Protein AF-A0A2J8MM45-F1 (afdb_monomer_lite)

Foldseek 3Di:
DDDDPPPVPQVVLVVVLVVCLPPPVLVVLVPDPDPVVSVVVSVVVSCVSLVVVQFDPVQLVVLCVVLVVVVDDPPDDDDPVSVSSSSCSRVVVVVVPDDDD

Sequence (101 aa):
MCGTVSSPGIVTFVQLQIQQSKEPRAQDLDRIRLSTYRTACKLRFVQKKCNLHLVDIWNVIEALRENALNNLDPNTELNVSRLEAVLSTIFYQLNKRMPTT

InterPro domains:
  IPR011992 EF-hand domain pair [SSF47473] (26-99)
  IPR015153 EF-hand domain, type 1 [PF09068] (27-100)
  IPR050774 KCMF1 and Dystrophin [PTHR12268] (27-101)

Organism: Pan troglodytes (NCBI:txid9598)

Radius of gyration: 16.4 Å; chains: 1; bounding box: 40×27×52 Å

pLDDT: mean 77.57, std 18.64, range [30.92, 96.56]

Structure (mmCIF, N/CA/C/O backbone):
data_AF-A0A2J8MM45-F1
#
_entry.id   AF-A0A2J8MM45-F1
#
loop_
_atom_site.group_PDB
_atom_site.id
_atom_site.type_symbol
_atom_site.label_atom_id
_atom_site.label_alt_id
_atom_site.label_comp_id
_atom_site.label_asym_id
_atom_site.label_entity_id
_atom_site.label_seq_id
_atom_site.pdbx_PDB_ins_code
_atom_site.Cartn_x
_atom_site.Cartn_y
_atom_site.Cartn_z
_atom_site.occupancy
_atom_site.B_iso_or_equiv
_atom_site.auth_seq_id
_atom_site.auth_comp_id
_atom_site.auth_asym_id
_atom_site.auth_atom_id
_atom_site.pdbx_PDB_model_num
ATOM 1 N N . MET A 1 1 ? -7.049 18.929 24.795 1.00 32.22 1 MET A N 1
ATOM 2 C CA . MET A 1 1 ? -7.097 17.470 24.561 1.00 32.22 1 MET A CA 1
ATOM 3 C C . MET A 1 1 ? -7.420 17.234 23.094 1.00 32.22 1 MET A C 1
ATOM 5 O O . MET A 1 1 ? -8.218 17.983 22.556 1.00 32.22 1 MET A O 1
ATOM 9 N N . CYS A 1 2 ? -6.782 16.226 22.493 1.00 30.92 2 CYS A N 1
ATOM 10 C CA . CYS A 1 2 ? -6.832 15.839 21.075 1.00 30.92 2 CYS A CA 1
ATOM 11 C C . CYS A 1 2 ? -6.092 16.783 20.107 1.00 30.92 2 CYS A C 1
ATOM 13 O O . CYS A 1 2 ? -6.678 17.625 19.435 1.00 30.92 2 CYS A O 1
ATOM 15 N N . GLY A 1 3 ? -4.763 16.639 20.063 1.00 31.83 3 GLY A N 1
ATOM 16 C CA . GLY A 1 3 ? -3.940 17.208 19.003 1.00 31.83 3 GLY A CA 1
ATOM 17 C C . GLY A 1 3 ? -4.153 16.422 17.715 1.00 31.83 3 GLY A C 1
ATOM 18 O O . GLY A 1 3 ? -3.826 15.239 17.643 1.00 31.83 3 GLY A O 1
ATOM 19 N N . THR A 1 4 ? -4.696 17.080 16.698 1.00 35.88 4 THR A N 1
ATOM 20 C CA . THR A 1 4 ? -4.672 16.585 15.327 1.00 35.88 4 THR A CA 1
ATOM 21 C C . THR A 1 4 ? -3.229 16.635 14.849 1.00 35.88 4 THR A C 1
ATOM 23 O O . THR A 1 4 ? -2.720 17.689 14.470 1.00 35.88 4 THR A O 1
ATOM 26 N N . VAL A 1 5 ? -2.550 15.492 14.887 1.00 41.06 5 VAL A N 1
ATOM 27 C CA . VAL A 1 5 ? -1.274 15.298 14.197 1.00 41.06 5 VAL A CA 1
ATOM 28 C C . VAL A 1 5 ?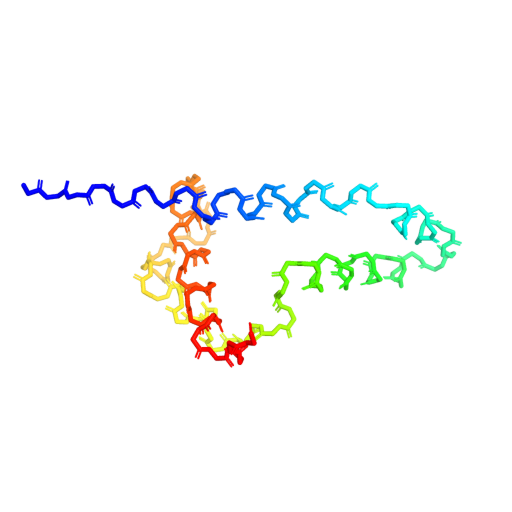 -1.580 15.211 12.700 1.00 41.06 5 VAL A C 1
ATOM 30 O O . VAL A 1 5 ? -1.485 14.162 12.076 1.00 41.06 5 VAL A O 1
ATOM 33 N N . SER A 1 6 ? -2.008 16.323 12.1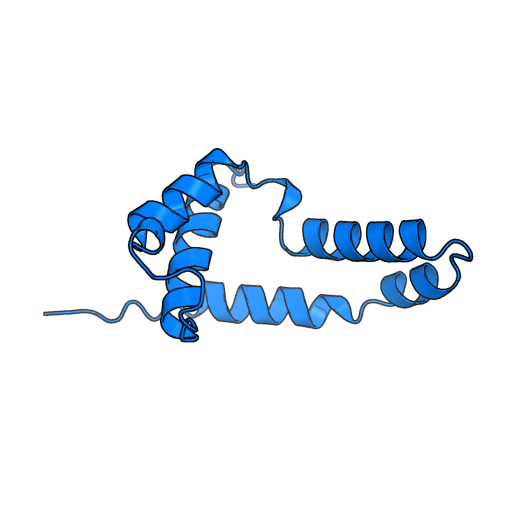06 1.00 41.47 6 SER A N 1
ATOM 34 C CA . SER A 1 6 ? -1.914 16.523 10.668 1.00 41.47 6 SER A CA 1
ATOM 35 C C . SER A 1 6 ? -0.423 16.582 10.373 1.00 41.47 6 SER A C 1
ATOM 37 O O . SER A 1 6 ? 0.180 17.645 10.467 1.00 41.47 6 SER A O 1
ATOM 39 N N . SER A 1 7 ? 0.199 15.424 10.148 1.00 40.84 7 SER A N 1
ATOM 40 C CA . SER A 1 7 ? 1.567 15.346 9.651 1.00 40.84 7 SER A CA 1
ATOM 41 C C . SER A 1 7 ? 1.531 15.701 8.165 1.00 40.84 7 SER A C 1
ATOM 43 O O . SER A 1 7 ? 1.151 14.849 7.361 1.00 40.84 7 SER A O 1
ATOM 45 N N . PRO A 1 8 ? 1.965 16.910 7.756 1.00 45.62 8 PRO A N 1
ATOM 46 C CA . PRO A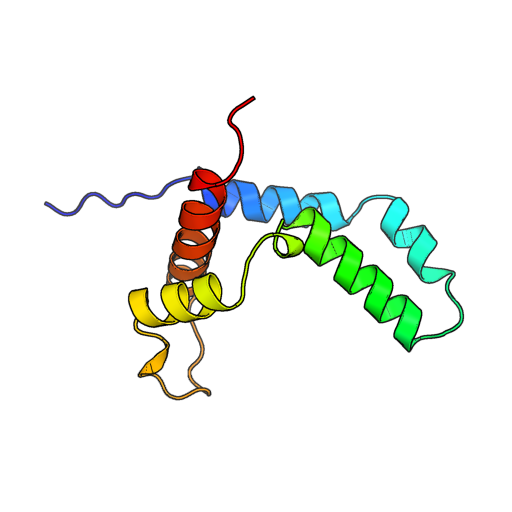 1 8 ? 2.108 17.256 6.344 1.00 45.62 8 PRO A CA 1
ATOM 47 C C . PRO A 1 8 ? 3.121 16.359 5.607 1.00 45.62 8 PRO A C 1
ATOM 49 O O . PRO A 1 8 ? 3.224 16.445 4.391 1.00 45.62 8 PRO A O 1
ATOM 52 N N . GLY A 1 9 ? 3.859 15.481 6.298 1.00 54.16 9 GLY A N 1
ATOM 53 C CA . GLY A 1 9 ? 4.889 14.623 5.709 1.00 54.16 9 GLY A CA 1
ATOM 54 C C . GLY A 1 9 ? 4.370 13.504 4.800 1.00 54.16 9 GLY A C 1
ATOM 55 O O . GLY A 1 9 ? 4.905 13.335 3.712 1.00 54.16 9 GLY A O 1
ATOM 56 N N . ILE A 1 10 ? 3.336 12.748 5.191 1.00 54.12 10 ILE A N 1
ATOM 57 C CA . ILE A 1 10 ? 2.920 11.539 4.445 1.00 54.12 10 ILE A CA 1
ATOM 58 C C . ILE A 1 10 ? 2.057 11.871 3.231 1.00 54.12 10 ILE A C 1
ATOM 60 O O . ILE A 1 10 ? 2.312 11.331 2.158 1.00 54.12 10 ILE A O 1
ATOM 64 N N . VAL A 1 11 ? 1.103 12.797 3.357 1.00 54.38 11 VAL A N 1
ATOM 65 C CA . VAL A 1 11 ? 0.292 13.253 2.215 1.00 54.38 11 VAL A CA 1
ATOM 66 C C . VAL A 1 11 ? 1.192 13.901 1.167 1.00 54.38 11 VAL A C 1
ATOM 68 O O . VAL A 1 11 ? 1.142 13.522 0.004 1.00 54.38 11 VAL A O 1
ATOM 71 N N . THR A 1 12 ? 2.109 14.783 1.580 1.00 55.75 12 THR A N 1
ATOM 72 C CA . THR A 1 12 ? 3.085 15.403 0.668 1.00 55.75 12 THR A CA 1
ATOM 73 C C . THR A 1 12 ? 4.056 14.377 0.081 1.00 55.75 12 THR A C 1
ATOM 75 O O . THR A 1 12 ? 4.388 14.477 -1.096 1.00 55.75 12 THR A O 1
ATOM 78 N N . PHE A 1 13 ? 4.477 13.360 0.843 1.00 57.72 13 PHE A N 1
ATOM 79 C CA . PHE A 1 13 ? 5.314 12.266 0.338 1.00 57.72 13 PHE A CA 1
ATOM 80 C C . PHE A 1 13 ? 4.580 11.430 -0.714 1.00 57.72 13 PHE A C 1
ATOM 82 O O . PHE A 1 13 ? 5.130 11.195 -1.786 1.00 57.72 13 PHE A O 1
ATOM 89 N N . VAL A 1 14 ? 3.330 11.036 -0.463 1.00 58.00 14 VAL A N 1
ATOM 90 C CA . VAL A 1 14 ? 2.505 10.303 -1.434 1.00 58.00 14 VAL A CA 1
ATOM 91 C C . VAL A 1 14 ? 2.249 11.166 -2.674 1.00 58.00 14 VAL A C 1
ATOM 93 O O . VAL A 1 14 ? 2.455 10.685 -3.788 1.00 58.00 14 VAL A O 1
ATOM 96 N N . GLN A 1 15 ? 1.924 12.454 -2.514 1.00 56.44 15 GLN A N 1
ATOM 97 C CA . GLN A 1 15 ? 1.782 13.401 -3.627 1.00 56.44 15 GLN A CA 1
ATOM 98 C C . GLN A 1 15 ? 3.077 13.521 -4.453 1.00 56.44 15 GLN A C 1
ATOM 100 O O . GLN A 1 15 ? 3.022 13.472 -5.681 1.00 56.44 15 GLN A O 1
ATOM 105 N N . LEU A 1 16 ? 4.242 13.636 -3.802 1.00 56.94 16 LEU A N 1
ATOM 106 C CA . LEU A 1 16 ? 5.559 13.691 -4.451 1.00 56.94 16 LEU A CA 1
ATOM 107 C C . LEU A 1 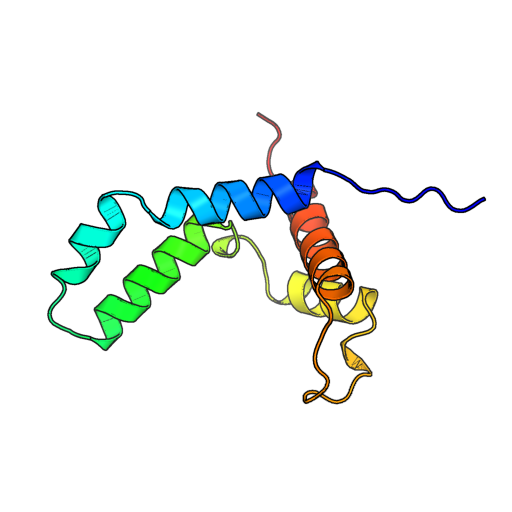16 ? 5.884 12.392 -5.198 1.00 56.94 16 LEU A C 1
ATOM 109 O O . LEU A 1 16 ? 6.367 12.442 -6.330 1.00 56.94 16 LEU A O 1
ATOM 113 N N . GLN A 1 17 ? 5.589 11.229 -4.608 1.00 56.62 17 GLN A N 1
ATOM 114 C CA . GLN A 1 17 ? 5.795 9.932 -5.259 1.00 56.62 17 GLN A CA 1
ATOM 115 C C . GLN A 1 17 ? 4.873 9.748 -6.473 1.00 56.62 17 GLN A C 1
ATOM 117 O O . GLN A 1 17 ? 5.310 9.234 -7.504 1.00 56.62 17 GLN A O 1
ATOM 122 N N . ILE A 1 18 ? 3.625 10.225 -6.397 1.00 55.97 18 ILE A N 1
ATOM 123 C CA . ILE A 1 18 ? 2.683 10.228 -7.525 1.00 55.97 18 ILE A CA 1
ATOM 124 C C . ILE A 1 18 ? 3.144 11.204 -8.617 1.00 55.97 18 ILE A C 1
ATOM 126 O O . ILE A 1 18 ? 3.112 10.858 -9.793 1.00 55.97 18 ILE A O 1
ATOM 130 N N . GLN A 1 19 ? 3.636 12.402 -8.283 1.00 52.06 19 GLN A N 1
ATOM 131 C CA . GLN A 1 19 ? 4.142 13.344 -9.292 1.00 52.06 19 GLN A CA 1
ATOM 132 C C . GLN A 1 19 ? 5.347 12.792 -10.072 1.00 52.06 19 GLN A C 1
ATOM 134 O O . GLN A 1 19 ? 5.456 13.022 -11.278 1.00 52.06 19 GLN A O 1
ATOM 139 N N . GLN A 1 20 ? 6.201 11.990 -9.431 1.00 51.44 20 GLN A N 1
ATOM 140 C CA . GLN A 1 20 ? 7.313 11.297 -10.092 1.00 51.44 20 GLN A CA 1
ATOM 141 C C . GLN A 1 20 ? 6.877 10.147 -11.017 1.00 51.44 20 GLN A C 1
ATOM 143 O O . GLN A 1 20 ? 7.706 9.616 -11.756 1.00 51.44 20 GLN A O 1
ATOM 148 N N . SER A 1 21 ? 5.601 9.747 -11.033 1.00 48.50 21 SER A N 1
ATOM 149 C CA . SER A 1 21 ? 5.108 8.730 -11.972 1.00 48.50 21 SER A CA 1
ATOM 150 C C . SER A 1 21 ? 5.026 9.235 -13.419 1.00 48.50 21 SER A C 1
ATOM 152 O O . SER A 1 21 ? 4.830 8.434 -14.330 1.00 48.50 21 SER A O 1
ATOM 154 N N . LYS A 1 22 ? 5.190 10.547 -13.641 1.00 52.28 22 LYS A N 1
ATOM 155 C CA . LYS A 1 22 ? 5.252 11.188 -14.967 1.00 52.28 22 LYS A CA 1
ATOM 156 C C . LYS A 1 22 ? 6.660 11.192 -15.594 1.00 52.28 22 LYS A C 1
ATOM 158 O O . LYS A 1 22 ? 6.879 11.852 -16.602 1.00 52.28 22 LYS A O 1
ATOM 163 N N . GLU A 1 23 ? 7.614 10.477 -15.000 1.00 56.47 23 GLU A N 1
ATOM 164 C CA . GLU A 1 23 ? 9.008 10.374 -15.455 1.00 56.47 23 GLU A CA 1
ATOM 165 C C . GLU A 1 23 ? 9.123 9.811 -16.895 1.00 56.47 23 GLU A C 1
ATOM 167 O O . GLU A 1 23 ? 8.413 8.855 -17.221 1.00 56.47 23 GLU A O 1
ATOM 172 N N . PRO A 1 24 ? 10.069 10.287 -17.734 1.00 57.12 24 PRO A N 1
ATOM 173 C CA . PRO A 1 24 ? 10.284 9.798 -19.110 1.00 57.12 24 PRO A CA 1
ATOM 174 C C . PRO A 1 24 ? 10.468 8.275 -19.226 1.00 57.12 24 PRO A C 1
ATOM 176 O O . PRO A 1 24 ? 10.097 7.674 -20.229 1.00 57.12 24 PRO A O 1
ATOM 179 N N . ARG A 1 25 ? 10.950 7.617 -18.163 1.00 61.19 25 ARG A N 1
ATOM 180 C CA . ARG A 1 25 ? 11.082 6.150 -18.087 1.00 61.19 25 ARG A CA 1
ATOM 181 C C . ARG A 1 25 ? 9.751 5.402 -18.218 1.00 61.19 25 ARG A C 1
ATOM 183 O O . ARG A 1 25 ? 9.753 4.241 -18.616 1.00 61.19 25 ARG A O 1
ATOM 190 N N . ALA A 1 26 ? 8.622 6.033 -17.894 1.00 61.97 26 ALA A N 1
ATOM 191 C CA . ALA A 1 26 ? 7.305 5.433 -18.081 1.00 61.97 26 ALA A CA 1
ATOM 192 C C . ALA A 1 26 ? 6.935 5.308 -19.571 1.00 61.97 26 ALA A C 1
ATOM 194 O O . ALA A 1 26 ? 6.288 4.332 -19.946 1.00 61.97 26 ALA A O 1
ATOM 195 N N . GLN A 1 27 ? 7.396 6.241 -20.415 1.00 63.34 27 GLN A N 1
ATOM 196 C CA . GLN A 1 27 ? 7.136 6.236 -21.861 1.00 63.34 27 GLN A CA 1
ATOM 197 C C . GLN A 1 27 ? 7.881 5.098 -22.574 1.00 63.34 27 GLN A C 1
ATOM 199 O O . GLN A 1 27 ? 7.366 4.514 -23.525 1.00 63.34 27 GLN A O 1
ATOM 204 N N . ASP A 1 28 ? 9.059 4.709 -22.080 1.00 77.50 28 ASP A N 1
ATOM 205 C CA . ASP A 1 28 ? 9.797 3.564 -22.628 1.00 77.50 28 ASP A CA 1
ATOM 206 C C . ASP A 1 28 ? 9.107 2.222 -22.352 1.00 77.50 28 ASP A C 1
ATOM 208 O O . ASP A 1 28 ? 9.203 1.295 -23.159 1.00 77.50 28 ASP A O 1
ATOM 212 N N . LEU A 1 29 ? 8.344 2.115 -21.257 1.00 81.44 29 LEU A N 1
ATOM 213 C CA . LEU A 1 29 ? 7.579 0.904 -20.947 1.00 81.44 29 LEU A CA 1
ATOM 214 C C . LEU A 1 29 ? 6.430 0.675 -21.939 1.00 81.44 29 LEU A C 1
ATOM 216 O O . LEU A 1 29 ? 6.030 -0.471 -22.147 1.00 81.44 29 LEU A O 1
ATOM 220 N N . ASP A 1 30 ? 5.921 1.724 -22.590 1.00 85.44 30 ASP A N 1
ATOM 221 C CA . ASP A 1 30 ? 4.844 1.605 -23.582 1.00 85.44 30 ASP A CA 1
ATOM 222 C C . ASP A 1 30 ? 5.286 0.903 -24.871 1.00 85.44 30 ASP A C 1
ATOM 224 O O . ASP A 1 30 ? 4.455 0.338 -25.582 1.00 85.44 30 ASP A O 1
ATOM 228 N N . ARG A 1 31 ? 6.599 0.835 -25.126 1.00 88.75 31 ARG A N 1
ATOM 229 C CA . ARG A 1 31 ? 7.182 0.131 -26.280 1.00 88.75 31 ARG A CA 1
ATOM 230 C C . ARG A 1 31 ? 7.151 -1.395 -26.145 1.00 88.75 31 ARG A C 1
ATOM 232 O O . ARG A 1 31 ? 7.344 -2.106 -27.130 1.00 88.75 31 ARG A O 1
ATOM 239 N N . ILE A 1 32 ? 6.915 -1.928 -24.944 1.00 91.56 32 ILE A N 1
ATOM 240 C CA . ILE A 1 32 ? 6.897 -3.375 -24.694 1.00 91.56 32 ILE A CA 1
ATOM 241 C C . ILE A 1 32 ? 5.711 -4.015 -25.430 1.00 91.56 32 ILE A C 1
ATOM 243 O O . ILE A 1 32 ? 4.559 -3.685 -25.156 1.00 91.56 32 ILE A O 1
ATOM 247 N N . ARG A 1 33 ? 5.971 -4.984 -26.319 1.00 93.50 33 ARG A N 1
ATOM 248 C CA . ARG A 1 33 ? 4.938 -5.635 -27.151 1.00 93.50 33 ARG A CA 1
ATOM 249 C C . ARG A 1 33 ? 4.011 -6.565 -26.357 1.00 93.50 33 ARG A C 1
ATOM 251 O O . ARG A 1 33 ? 2.795 -6.511 -26.533 1.00 93.50 33 ARG A O 1
ATOM 258 N N . LEU A 1 34 ? 4.567 -7.388 -25.462 1.00 96.56 34 LEU A N 1
ATOM 259 C CA . LEU A 1 34 ? 3.799 -8.353 -24.665 1.00 96.56 34 LEU A CA 1
ATOM 260 C C . LEU A 1 34 ? 3.055 -7.644 -23.521 1.00 96.56 34 LEU A C 1
ATOM 262 O O . LEU A 1 34 ? 3.673 -7.113 -22.598 1.00 96.56 34 LEU A O 1
ATOM 266 N N . SER A 1 35 ? 1.721 -7.632 -23.587 1.00 94.38 35 SER A N 1
ATOM 267 C CA . SER A 1 35 ? 0.854 -6.819 -22.718 1.00 94.38 35 SER A CA 1
ATOM 268 C C . SER A 1 35 ? 0.985 -7.151 -21.233 1.00 94.38 35 SER A C 1
ATOM 270 O O . SER A 1 35 ? 1.127 -6.238 -20.423 1.00 94.38 35 SER A O 1
ATOM 272 N N . THR A 1 36 ? 1.012 -8.434 -20.867 1.00 95.75 36 THR A N 1
ATOM 273 C CA . THR A 1 36 ? 1.142 -8.868 -19.466 1.00 95.75 36 THR A CA 1
ATOM 274 C C . THR A 1 36 ? 2.455 -8.395 -18.842 1.00 95.75 36 THR A C 1
ATOM 276 O O . THR A 1 36 ? 2.468 -7.867 -17.733 1.00 95.75 36 THR A O 1
ATOM 279 N N . TYR A 1 37 ? 3.561 -8.515 -19.579 1.00 93.69 37 TYR A N 1
ATOM 280 C CA . TYR A 1 37 ? 4.885 -8.089 -19.132 1.00 93.69 37 TYR A CA 1
ATOM 281 C C . TYR A 1 37 ? 4.984 -6.566 -19.061 1.00 93.69 37 TYR A C 1
ATOM 283 O O . TYR A 1 37 ? 5.510 -6.033 -18.090 1.00 93.69 37 TYR A O 1
ATOM 291 N N . ARG A 1 38 ? 4.391 -5.849 -20.023 1.00 92.69 38 ARG A N 1
ATOM 292 C CA . ARG A 1 38 ? 4.269 -4.386 -19.974 1.00 92.69 38 ARG A CA 1
ATOM 293 C C . ARG A 1 38 ? 3.569 -3.926 -18.695 1.00 92.69 38 ARG A C 1
ATOM 295 O O . ARG A 1 38 ? 4.091 -3.063 -17.990 1.00 92.69 38 ARG A O 1
ATOM 302 N N . THR A 1 39 ? 2.423 -4.523 -18.370 1.00 91.38 39 THR A N 1
ATOM 303 C CA . THR A 1 39 ? 1.692 -4.229 -17.130 1.00 91.38 39 THR A CA 1
ATOM 304 C C . THR A 1 39 ? 2.533 -4.565 -15.900 1.00 91.38 39 THR A C 1
ATOM 306 O O . THR A 1 39 ? 2.657 -3.728 -15.009 1.00 91.38 39 THR A O 1
ATOM 309 N N . ALA A 1 40 ? 3.186 -5.730 -15.866 1.00 89.44 40 ALA A N 1
ATOM 310 C CA . ALA A 1 40 ? 4.056 -6.121 -14.757 1.00 89.44 40 ALA A CA 1
ATOM 311 C C . ALA A 1 40 ? 5.219 -5.135 -14.542 1.00 89.44 40 ALA A C 1
ATOM 313 O O . ALA A 1 40 ? 5.493 -4.745 -13.407 1.00 89.44 40 ALA A O 1
ATOM 314 N N . CYS A 1 41 ? 5.866 -4.667 -15.613 1.00 89.25 41 CYS A N 1
ATOM 315 C CA . CYS A 1 41 ? 6.935 -3.672 -15.537 1.00 89.25 41 CYS A CA 1
ATOM 316 C C . CYS A 1 41 ? 6.438 -2.325 -14.998 1.00 89.25 41 CYS A C 1
ATOM 318 O O . CYS A 1 41 ? 7.108 -1.720 -14.159 1.00 89.25 41 CYS A O 1
ATOM 320 N N . LYS A 1 42 ? 5.249 -1.874 -15.418 1.00 87.81 42 LYS A N 1
ATOM 321 C CA . LYS A 1 42 ? 4.617 -0.662 -14.872 1.00 87.81 42 LYS A CA 1
ATOM 322 C C . LYS A 1 42 ? 4.288 -0.813 -13.385 1.00 87.81 42 LYS A C 1
ATOM 324 O O . LYS A 1 42 ? 4.620 0.072 -12.600 1.00 87.81 42 LYS A O 1
ATOM 329 N N . LEU A 1 43 ? 3.718 -1.948 -12.977 1.00 89.62 43 LEU A N 1
ATOM 330 C CA . LEU A 1 43 ? 3.444 -2.236 -11.565 1.00 89.62 43 LEU A CA 1
ATOM 331 C C . LEU A 1 43 ? 4.736 -2.272 -10.743 1.00 89.62 43 LEU A C 1
ATOM 333 O O . LEU A 1 43 ? 4.800 -1.668 -9.676 1.00 89.62 43 LEU A O 1
ATOM 337 N N . ARG A 1 44 ? 5.800 -2.900 -11.258 1.00 88.19 44 ARG A N 1
ATOM 338 C CA . ARG A 1 44 ? 7.113 -2.938 -10.601 1.00 88.19 44 ARG A CA 1
ATOM 339 C C . ARG A 1 44 ? 7.731 -1.547 -10.462 1.00 88.19 44 ARG A C 1
ATOM 341 O O . ARG A 1 44 ? 8.351 -1.267 -9.438 1.00 88.19 44 ARG A O 1
ATOM 348 N N . PHE A 1 45 ? 7.569 -0.684 -11.464 1.00 86.38 45 PHE A N 1
ATOM 349 C CA . PHE A 1 45 ? 8.016 0.707 -11.403 1.00 86.38 45 PHE A CA 1
ATOM 350 C C . PHE A 1 45 ? 7.310 1.472 -10.274 1.00 86.38 45 PHE A C 1
ATOM 352 O O . PHE A 1 45 ? 7.988 2.055 -9.427 1.00 86.38 45 PHE A O 1
ATOM 359 N N . VAL A 1 46 ? 5.975 1.397 -10.204 1.00 84.62 46 VAL A N 1
ATOM 360 C CA . VAL A 1 46 ? 5.180 2.024 -9.131 1.00 84.62 46 VAL A CA 1
ATOM 361 C C . VAL A 1 46 ? 5.553 1.449 -7.762 1.00 84.62 46 VAL A C 1
ATOM 363 O O . VAL A 1 46 ? 5.829 2.198 -6.831 1.00 84.62 46 VAL A O 1
ATOM 366 N N . GLN A 1 47 ? 5.663 0.124 -7.647 1.00 88.00 47 GLN A N 1
ATOM 367 C CA . GLN A 1 47 ? 6.043 -0.560 -6.408 1.00 88.00 47 GLN A CA 1
ATOM 368 C C . GLN A 1 47 ? 7.426 -0.118 -5.893 1.00 88.00 47 GLN A C 1
ATOM 370 O O . GLN A 1 47 ? 7.638 0.005 -4.682 1.00 88.00 47 GLN A O 1
ATOM 375 N N . LYS A 1 48 ? 8.381 0.120 -6.805 1.00 85.31 48 LYS A N 1
ATOM 376 C CA . LYS A 1 48 ? 9.704 0.648 -6.459 1.00 85.31 48 LYS A CA 1
ATOM 377 C C . LYS A 1 48 ? 9.648 2.099 -6.003 1.00 85.31 48 LYS A C 1
ATOM 379 O O . LYS A 1 48 ? 10.202 2.399 -4.956 1.00 85.31 48 LYS A O 1
ATOM 384 N N . LYS A 1 49 ? 8.957 2.967 -6.745 1.00 82.12 49 LYS A N 1
ATOM 385 C CA . LYS A 1 49 ? 8.810 4.390 -6.399 1.00 82.12 49 LYS A CA 1
ATOM 386 C C . LYS A 1 49 ? 8.123 4.581 -5.046 1.00 82.12 49 LYS A C 1
ATOM 388 O O . LYS A 1 49 ? 8.626 5.294 -4.193 1.00 82.12 49 LYS A O 1
ATOM 393 N N . CYS A 1 50 ? 7.041 3.855 -4.794 1.00 83.06 50 CYS A N 1
ATOM 394 C CA . CYS A 1 50 ? 6.320 3.940 -3.527 1.00 83.06 50 CYS A CA 1
ATOM 395 C C . CYS A 1 50 ? 6.981 3.156 -2.378 1.00 83.06 50 CYS A C 1
ATOM 397 O O . CYS A 1 50 ? 6.364 3.015 -1.330 1.00 83.06 50 CYS A O 1
ATOM 399 N N . ASN A 1 51 ? 8.180 2.584 -2.560 1.00 86.19 51 ASN A N 1
ATOM 400 C CA . ASN A 1 51 ? 8.860 1.722 -1.580 1.00 86.19 51 ASN A CA 1
ATOM 401 C C . ASN A 1 51 ? 8.055 0.496 -1.094 1.00 86.19 51 ASN A C 1
ATOM 403 O O . ASN A 1 51 ? 8.499 -0.223 -0.206 1.00 86.19 51 ASN A O 1
ATOM 407 N N . LEU A 1 52 ? 6.920 0.176 -1.726 1.00 87.31 52 LEU A N 1
ATOM 408 C CA . LEU A 1 52 ? 6.064 -0.964 -1.367 1.00 87.31 52 LEU A CA 1
ATOM 409 C C . LEU A 1 52 ? 6.751 -2.318 -1.573 1.00 87.31 52 LEU A C 1
ATOM 411 O O . LEU A 1 52 ? 6.322 -3.327 -1.034 1.00 87.31 52 LEU A O 1
ATOM 415 N N . HIS A 1 53 ? 7.827 -2.353 -2.355 1.00 89.06 53 HIS A N 1
ATOM 416 C CA . HIS A 1 53 ? 8.658 -3.542 -2.535 1.00 89.06 53 HIS A CA 1
ATOM 417 C C . HIS A 1 53 ? 9.454 -3.929 -1.281 1.00 89.06 53 HIS A C 1
ATOM 419 O O . HIS A 1 53 ? 10.009 -5.022 -1.255 1.00 89.06 53 HIS A O 1
ATOM 425 N N . LEU A 1 54 ? 9.525 -3.040 -0.288 1.00 90.12 54 LEU A N 1
ATOM 426 C CA . LEU A 1 54 ? 10.168 -3.256 1.008 1.00 90.12 54 LEU A CA 1
ATOM 427 C C . LEU A 1 54 ? 9.146 -3.570 2.119 1.00 90.12 54 LEU A C 1
ATOM 429 O O . LEU A 1 54 ? 9.525 -3.750 3.272 1.00 90.12 54 LEU A O 1
ATOM 433 N N . VAL A 1 55 ? 7.849 -3.588 1.795 1.00 90.81 55 VAL A N 1
ATOM 434 C CA . VAL A 1 55 ? 6.774 -3.867 2.752 1.00 90.81 55 VAL A CA 1
ATOM 435 C C . VAL A 1 55 ? 6.435 -5.355 2.709 1.00 90.81 55 VAL A C 1
ATOM 437 O O . VAL A 1 55 ? 5.909 -5.848 1.714 1.00 90.81 55 VAL A O 1
ATOM 440 N N . ASP A 1 56 ? 6.685 -6.057 3.813 1.00 90.94 56 ASP A N 1
ATOM 441 C CA . ASP A 1 56 ? 6.278 -7.457 3.961 1.00 90.94 56 ASP A CA 1
ATOM 442 C C . ASP A 1 56 ? 4.783 -7.618 4.251 1.00 90.94 56 ASP A C 1
ATOM 444 O O . ASP A 1 56 ? 4.153 -6.760 4.877 1.00 90.94 56 ASP A O 1
ATOM 448 N N . ILE A 1 57 ? 4.241 -8.786 3.887 1.00 92.75 57 ILE A N 1
ATOM 449 C CA . ILE A 1 57 ? 2.836 -9.153 4.124 1.00 92.75 57 ILE A CA 1
ATOM 450 C C . ILE A 1 57 ? 2.433 -9.028 5.597 1.00 92.75 57 ILE A C 1
ATOM 452 O O . ILE A 1 57 ? 1.315 -8.615 5.895 1.00 92.75 57 ILE A O 1
ATOM 456 N N . TRP A 1 58 ? 3.359 -9.314 6.518 1.00 93.50 58 TRP A N 1
ATOM 457 C CA . TRP A 1 58 ? 3.125 -9.158 7.951 1.00 93.50 58 TRP A CA 1
ATOM 458 C C . TRP A 1 58 ? 2.772 -7.707 8.306 1.00 93.50 58 TRP A C 1
ATOM 460 O O . TRP A 1 58 ? 1.777 -7.480 8.984 1.00 93.50 58 TRP A O 1
ATOM 470 N N . ASN A 1 59 ? 3.513 -6.719 7.782 1.00 91.00 59 ASN A N 1
ATOM 471 C CA . ASN A 1 59 ? 3.261 -5.304 8.092 1.00 91.00 59 ASN A CA 1
ATOM 472 C C . ASN A 1 59 ? 1.924 -4.835 7.517 1.00 91.00 59 ASN A C 1
ATOM 474 O O . ASN A 1 59 ? 1.260 -3.993 8.111 1.00 91.00 59 ASN A O 1
ATOM 478 N N . VAL A 1 60 ? 1.522 -5.379 6.363 1.00 93.25 60 VAL A N 1
ATOM 479 C CA . VAL A 1 60 ? 0.219 -5.073 5.760 1.00 93.25 60 VAL A CA 1
ATOM 480 C C . VAL A 1 60 ? -0.906 -5.612 6.637 1.00 93.25 60 VAL A C 1
ATOM 482 O O . VAL A 1 60 ? -1.827 -4.870 6.964 1.00 93.25 60 VAL A O 1
ATOM 485 N N . ILE A 1 61 ? -0.818 -6.878 7.056 1.00 94.81 61 ILE A N 1
ATOM 486 C CA . ILE A 1 61 ? -1.805 -7.490 7.956 1.00 94.81 61 ILE A CA 1
ATOM 487 C C . ILE A 1 61 ? -1.896 -6.692 9.254 1.00 94.81 61 ILE A C 1
ATOM 489 O O . ILE A 1 61 ? -2.997 -6.412 9.729 1.00 94.81 61 ILE A O 1
ATOM 493 N N . GLU A 1 62 ? -0.751 -6.298 9.804 1.00 93.88 62 GLU A N 1
ATOM 494 C CA . GLU A 1 62 ? -0.724 -5.604 11.080 1.00 93.88 62 GLU A CA 1
ATOM 495 C C . GLU A 1 62 ? -1.262 -4.175 10.978 1.00 93.88 62 GLU A C 1
ATOM 497 O O . GLU A 1 62 ? -2.077 -3.764 11.799 1.00 93.88 62 GLU A O 1
ATOM 502 N N . ALA A 1 63 ? -0.948 -3.455 9.899 1.00 92.81 63 ALA A N 1
ATOM 503 C CA . ALA A 1 63 ? -1.542 -2.149 9.637 1.00 92.81 63 ALA A CA 1
ATOM 504 C C . ALA A 1 63 ? -3.067 -2.217 9.453 1.00 92.81 63 ALA A C 1
ATOM 506 O O . ALA A 1 63 ? -3.783 -1.340 9.938 1.00 92.81 63 ALA A O 1
ATOM 507 N N . LEU A 1 64 ? -3.585 -3.256 8.787 1.00 94.12 64 LEU A N 1
ATOM 508 C CA . LEU A 1 64 ? -5.030 -3.465 8.649 1.00 94.12 64 LEU A CA 1
ATOM 509 C C . LEU A 1 64 ? -5.693 -3.744 10.005 1.00 94.12 64 LEU A C 1
ATOM 511 O O . LEU A 1 64 ? -6.774 -3.214 10.271 1.00 94.12 64 LEU A O 1
ATOM 515 N N . ARG A 1 65 ? -5.046 -4.544 10.863 1.00 94.56 65 ARG A N 1
ATOM 516 C CA . ARG A 1 65 ? -5.533 -4.861 12.212 1.00 94.56 65 ARG A CA 1
ATOM 517 C C . ARG A 1 65 ? -5.527 -3.633 13.120 1.00 94.56 65 ARG A C 1
ATOM 519 O O . ARG A 1 65 ? -6.545 -3.341 13.742 1.00 94.56 65 ARG A O 1
ATOM 526 N N . GLU A 1 66 ? -4.426 -2.883 13.155 1.00 93.50 66 GLU A N 1
ATOM 527 C CA . GLU A 1 66 ? -4.291 -1.654 13.952 1.00 93.50 66 GLU A CA 1
ATOM 528 C C . GLU A 1 66 ? -5.323 -0.582 13.554 1.00 93.50 66 GLU A C 1
ATOM 530 O O . GLU A 1 66 ? -5.782 0.180 14.401 1.00 93.50 66 GLU A O 1
ATOM 535 N N . ASN A 1 67 ? -5.752 -0.557 12.286 1.00 92.56 67 ASN A N 1
ATOM 536 C CA . ASN A 1 67 ? -6.779 0.364 11.779 1.00 92.56 67 ASN A CA 1
ATOM 537 C C . ASN A 1 67 ? -8.214 -0.211 11.813 1.00 92.56 67 ASN A C 1
ATOM 539 O O . ASN A 1 67 ? -9.144 0.395 11.259 1.00 92.56 67 ASN A O 1
ATOM 543 N N . ALA A 1 68 ? -8.399 -1.375 12.449 1.00 93.00 68 ALA A N 1
ATOM 544 C CA . ALA A 1 68 ? -9.663 -2.105 12.567 1.00 93.00 68 ALA A CA 1
ATOM 545 C C . ALA A 1 68 ? -10.365 -2.365 11.219 1.00 93.00 68 ALA A C 1
ATOM 547 O O . ALA A 1 68 ? -11.595 -2.423 11.145 1.00 93.00 68 ALA A O 1
ATOM 548 N N . LEU A 1 69 ? -9.595 -2.502 10.133 1.00 92.06 69 LEU A N 1
ATOM 549 C CA . LEU A 1 69 ? -10.136 -2.801 8.805 1.00 92.06 69 LEU A CA 1
ATOM 550 C C . LEU A 1 69 ? -10.540 -4.271 8.662 1.00 92.06 69 LEU A C 1
ATOM 552 O O . LEU A 1 69 ? -11.397 -4.594 7.850 1.00 92.06 69 LEU A O 1
ATOM 556 N N . ASN A 1 70 ? -9.979 -5.152 9.488 1.00 91.69 70 ASN A N 1
ATOM 557 C CA . ASN A 1 70 ? -10.290 -6.582 9.508 1.00 91.69 70 ASN A CA 1
ATOM 558 C C . ASN A 1 70 ? -11.714 -6.915 9.998 1.00 91.69 70 ASN A C 1
ATOM 560 O O . ASN A 1 70 ? -12.143 -8.052 9.839 1.00 91.69 70 ASN A O 1
ATOM 564 N N . ASN A 1 71 ? -12.421 -5.957 10.607 1.00 91.94 71 ASN A N 1
ATOM 565 C CA . ASN A 1 71 ? -13.786 -6.133 11.120 1.00 91.94 71 ASN A CA 1
ATOM 566 C C . ASN A 1 71 ? -14.856 -5.495 10.219 1.00 91.94 71 ASN A C 1
ATOM 568 O O . ASN A 1 71 ? -16.043 -5.571 10.529 1.00 91.94 71 ASN A O 1
ATOM 572 N N . LEU A 1 72 ? -14.445 -4.807 9.152 1.00 92.12 72 LEU A N 1
ATOM 573 C CA . LEU A 1 72 ? -15.365 -4.168 8.216 1.00 92.12 72 LEU A CA 1
ATOM 574 C C . LEU A 1 72 ? -15.814 -5.164 7.155 1.00 92.12 72 LEU A C 1
ATOM 576 O O . LEU A 1 72 ? -15.079 -6.086 6.804 1.00 92.12 72 LEU A O 1
ATOM 580 N N . ASP A 1 73 ? -16.998 -4.923 6.596 1.00 92.62 73 ASP A N 1
ATOM 581 C CA . ASP A 1 73 ? -17.401 -5.582 5.358 1.00 92.62 73 ASP A CA 1
ATOM 582 C C . ASP A 1 73 ? -16.382 -5.224 4.256 1.00 92.62 73 ASP A C 1
ATOM 584 O O . ASP A 1 73 ? -16.134 -4.029 4.047 1.00 92.62 73 ASP A O 1
ATOM 588 N N . PRO A 1 74 ? -15.799 -6.212 3.547 1.00 89.00 74 PRO A N 1
ATOM 589 C CA . PRO A 1 74 ? -14.879 -5.988 2.432 1.00 89.00 74 PRO A CA 1
ATOM 590 C C . PRO A 1 74 ? -15.392 -5.032 1.348 1.00 89.00 74 PRO A C 1
ATOM 592 O O . PRO A 1 74 ? -14.584 -4.450 0.628 1.00 89.00 74 PRO A O 1
ATOM 595 N N . ASN A 1 75 ? -16.711 -4.862 1.230 1.00 91.94 75 ASN A N 1
ATOM 596 C CA . ASN A 1 75 ? -17.325 -3.958 0.256 1.00 91.94 75 ASN A CA 1
ATOM 597 C C . ASN A 1 75 ? -17.484 -2.516 0.771 1.00 91.94 75 ASN A C 1
ATOM 599 O O . ASN A 1 75 ? -17.959 -1.650 0.039 1.00 91.94 75 ASN A O 1
ATOM 603 N N . THR A 1 76 ? -17.100 -2.242 2.021 1.00 92.44 76 THR A N 1
ATOM 604 C CA . THR A 1 76 ? -17.188 -0.903 2.614 1.00 92.44 76 THR A CA 1
ATOM 605 C C . THR A 1 76 ? -16.190 0.039 1.949 1.00 92.44 76 THR A C 1
ATOM 607 O O . THR A 1 76 ? -14.979 -0.184 2.002 1.00 92.44 76 THR A O 1
ATOM 610 N N . GLU A 1 77 ? -16.678 1.147 1.393 1.00 90.44 77 GLU A N 1
ATOM 611 C CA . GLU A 1 77 ? -15.810 2.204 0.879 1.00 90.44 77 GLU A CA 1
ATOM 612 C C . GLU A 1 77 ? -15.048 2.905 2.014 1.00 90.44 77 GLU A C 1
ATOM 614 O O . GLU A 1 77 ? -15.615 3.330 3.026 1.00 90.44 77 GLU A O 1
ATOM 619 N N . LEU A 1 78 ? -13.733 3.044 1.844 1.00 87.19 78 LEU A N 1
ATOM 620 C CA . LEU A 1 78 ? -12.882 3.757 2.790 1.00 87.19 78 LEU A CA 1
ATOM 621 C C . LEU A 1 78 ? -12.775 5.230 2.405 1.00 87.19 78 LEU A C 1
ATOM 623 O O . LEU A 1 78 ? -12.452 5.573 1.270 1.00 87.19 78 LEU A O 1
ATOM 627 N N . ASN A 1 79 ? -12.982 6.110 3.385 1.00 88.88 79 ASN A N 1
ATOM 628 C CA . ASN A 1 79 ? -12.706 7.529 3.204 1.00 88.88 79 ASN A CA 1
ATOM 629 C C . ASN A 1 79 ? -11.188 7.798 3.134 1.00 88.88 79 ASN A C 1
ATOM 631 O O . ASN A 1 79 ? -10.363 6.999 3.590 1.00 88.88 79 ASN A O 1
ATOM 635 N N . VAL A 1 80 ? -10.828 8.961 2.586 1.00 86.69 80 VAL A N 1
ATOM 636 C CA . VAL A 1 80 ? -9.425 9.377 2.410 1.00 86.69 80 VAL A CA 1
ATOM 637 C C . VAL A 1 80 ? -8.668 9.365 3.741 1.00 86.69 80 VAL A C 1
ATOM 639 O O . VAL A 1 80 ? -7.559 8.848 3.807 1.00 86.69 80 VAL A O 1
ATOM 642 N N . SER A 1 81 ? -9.288 9.833 4.825 1.00 86.94 81 SER A N 1
ATOM 643 C CA . SER A 1 81 ? -8.655 9.904 6.148 1.00 86.94 81 SER A CA 1
ATOM 644 C C . SER A 1 81 ? -8.273 8.530 6.714 1.00 86.94 81 SER A C 1
ATOM 646 O O . SER A 1 81 ? -7.215 8.377 7.319 1.00 86.94 81 SER A O 1
ATOM 648 N N . ARG A 1 82 ? -9.107 7.503 6.515 1.00 88.94 82 ARG A N 1
ATOM 649 C CA . ARG A 1 82 ? -8.804 6.130 6.947 1.00 88.94 82 ARG A CA 1
ATOM 650 C C . ARG A 1 82 ? -7.721 5.504 6.086 1.00 88.94 82 ARG A C 1
ATOM 652 O O . ARG A 1 82 ? -6.861 4.809 6.618 1.00 88.94 82 ARG A O 1
ATOM 659 N N . LEU A 1 83 ? -7.738 5.773 4.782 1.00 88.06 83 LEU A N 1
ATOM 660 C CA . LEU A 1 83 ? -6.664 5.344 3.894 1.00 88.06 83 LEU A CA 1
ATOM 661 C C . LEU A 1 83 ? -5.322 5.961 4.320 1.00 88.06 83 LEU A C 1
ATOM 663 O O . LEU A 1 83 ? -4.325 5.250 4.424 1.00 88.06 83 LEU A O 1
ATOM 667 N N . GLU A 1 84 ? -5.302 7.258 4.632 1.00 86.44 84 GLU A N 1
ATOM 668 C CA . GLU A 1 84 ? -4.115 7.951 5.141 1.00 86.44 84 GLU A CA 1
ATOM 669 C C . GLU A 1 84 ? -3.606 7.348 6.451 1.00 86.44 84 GLU A C 1
ATOM 671 O O . GLU A 1 84 ? -2.397 7.165 6.603 1.00 86.44 84 GLU A O 1
ATOM 676 N N . ALA A 1 85 ? -4.499 6.995 7.378 1.00 88.62 85 ALA A N 1
ATOM 677 C CA . ALA A 1 85 ? -4.123 6.353 8.636 1.00 88.62 85 ALA A CA 1
ATOM 678 C C . ALA A 1 85 ? -3.420 5.003 8.401 1.00 88.62 85 ALA A C 1
ATOM 680 O O . ALA A 1 85 ? -2.335 4.768 8.933 1.00 88.62 85 ALA A O 1
ATOM 681 N N . VAL A 1 86 ? -3.967 4.161 7.521 1.00 91.25 86 VAL A N 1
ATOM 682 C CA . VAL A 1 86 ? -3.381 2.855 7.174 1.00 91.25 86 VAL A CA 1
ATOM 683 C C . VAL A 1 86 ? -2.018 3.011 6.511 1.00 91.25 86 VAL A C 1
ATOM 685 O O . VAL A 1 86 ? -1.052 2.357 6.908 1.00 91.25 86 VAL A O 1
ATOM 688 N N . LEU A 1 87 ? -1.917 3.900 5.519 1.00 88.88 87 LEU A N 1
ATOM 689 C CA . LEU A 1 87 ? -0.648 4.185 4.852 1.00 88.88 87 LEU A CA 1
ATOM 690 C C . LEU A 1 87 ? 0.385 4.717 5.850 1.00 88.88 87 LEU A C 1
ATOM 692 O O . LEU A 1 87 ? 1.546 4.312 5.802 1.00 88.88 87 LEU A O 1
ATOM 696 N N . SER A 1 88 ? -0.038 5.563 6.790 1.00 87.75 88 SER A N 1
ATOM 697 C CA . SER A 1 88 ? 0.833 6.085 7.841 1.00 87.75 88 SER A CA 1
ATOM 698 C C . SER A 1 88 ? 1.389 4.975 8.720 1.00 87.75 88 SER A C 1
ATOM 700 O O . SER A 1 88 ? 2.595 4.954 8.955 1.00 87.75 88 SER A O 1
ATOM 702 N N . THR A 1 89 ? 0.561 4.015 9.138 1.00 90.56 89 THR A N 1
ATOM 703 C CA . THR A 1 89 ? 1.019 2.845 9.896 1.00 90.56 89 THR A CA 1
ATOM 704 C C . THR A 1 89 ? 2.066 2.043 9.117 1.00 90.56 89 THR A C 1
ATOM 706 O O . THR A 1 89 ? 3.137 1.744 9.651 1.00 90.56 89 THR A O 1
ATOM 709 N N . ILE A 1 90 ? 1.807 1.755 7.836 1.00 90.31 90 ILE A N 1
ATOM 710 C CA . ILE A 1 90 ? 2.725 0.987 6.979 1.00 90.31 90 ILE A CA 1
ATOM 711 C C . ILE A 1 90 ? 4.075 1.703 6.843 1.00 90.31 90 ILE A C 1
ATOM 713 O O . ILE A 1 90 ? 5.127 1.114 7.104 1.00 90.31 90 ILE A O 1
ATOM 717 N N . PHE A 1 91 ? 4.067 2.982 6.461 1.00 86.50 91 PHE A N 1
ATOM 718 C CA . PHE A 1 91 ? 5.301 3.737 6.231 1.00 86.50 91 PHE A CA 1
ATOM 719 C C . PHE A 1 91 ? 6.043 4.074 7.525 1.00 86.50 91 PHE A C 1
ATOM 721 O O . PHE A 1 91 ? 7.272 4.131 7.527 1.00 86.50 91 PHE A O 1
ATOM 728 N N . TYR A 1 92 ? 5.336 4.2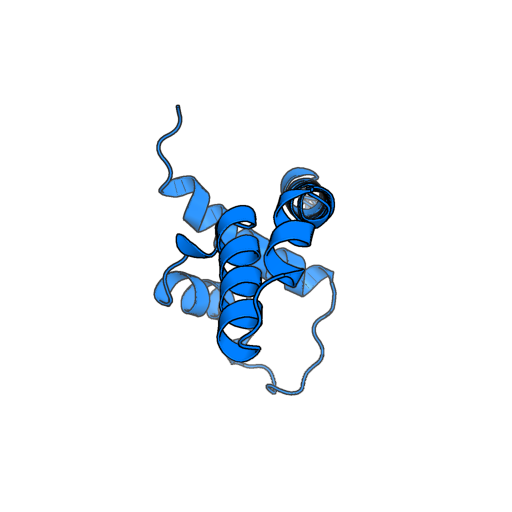33 8.642 1.00 86.38 92 TYR A N 1
ATOM 729 C CA . TYR A 1 92 ? 5.962 4.393 9.949 1.00 86.38 92 TYR A CA 1
ATOM 730 C C . TYR A 1 92 ? 6.765 3.147 10.343 1.00 86.38 92 TYR A C 1
ATOM 732 O O . TYR A 1 92 ? 7.923 3.260 10.749 1.00 86.38 92 TYR A O 1
ATOM 740 N N . GLN A 1 93 ? 6.191 1.953 10.168 1.00 84.06 93 GLN A N 1
ATOM 741 C CA . GLN A 1 93 ? 6.900 0.696 10.419 1.00 84.06 93 GLN A CA 1
ATOM 742 C C . GLN A 1 93 ? 8.055 0.468 9.430 1.00 84.06 93 GLN A C 1
ATOM 744 O O . GLN A 1 93 ? 9.093 -0.070 9.817 1.00 84.06 93 GLN A O 1
ATOM 749 N N . LEU A 1 94 ? 7.906 0.901 8.174 1.00 84.25 94 LEU A N 1
ATOM 750 C CA . LEU A 1 94 ? 8.973 0.846 7.174 1.00 84.25 94 LEU A CA 1
ATOM 751 C C . LEU A 1 94 ? 10.174 1.719 7.573 1.00 84.25 94 LEU A C 1
ATOM 753 O O . LEU A 1 94 ? 11.307 1.241 7.597 1.00 84.25 94 LEU A O 1
ATOM 757 N N . ASN A 1 95 ? 9.928 2.983 7.928 1.00 82.94 95 ASN A N 1
ATOM 758 C CA . ASN A 1 95 ? 10.976 3.955 8.247 1.00 82.94 95 ASN A CA 1
ATOM 759 C C . ASN A 1 95 ? 11.830 3.530 9.447 1.00 82.94 95 ASN A C 1
ATOM 761 O O . ASN A 1 95 ? 13.023 3.807 9.464 1.00 82.94 95 ASN A O 1
ATOM 765 N N . LYS A 1 96 ? 11.260 2.798 10.415 1.00 80.50 96 LYS A N 1
ATOM 766 C CA . LYS A 1 96 ? 12.020 2.231 11.544 1.00 80.50 96 LYS A CA 1
ATOM 767 C C . LYS A 1 96 ? 13.088 1.216 11.129 1.00 80.50 96 LYS A C 1
ATOM 769 O O . LYS A 1 96 ? 14.017 0.980 11.892 1.00 80.50 96 LYS A O 1
ATOM 774 N N . ARG A 1 97 ? 12.928 0.572 9.971 1.00 76.75 97 ARG A N 1
ATOM 775 C CA . ARG A 1 97 ? 13.827 -0.483 9.479 1.00 76.75 97 ARG A CA 1
ATOM 776 C C . ARG A 1 97 ? 14.841 0.025 8.456 1.00 76.75 97 ARG A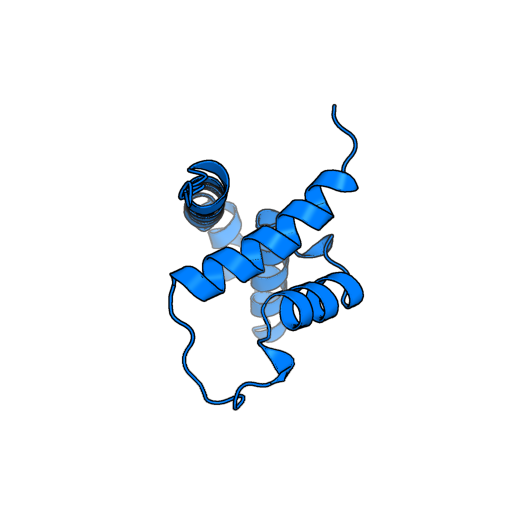 C 1
ATOM 778 O O . ARG A 1 97 ? 15.760 -0.712 8.113 1.00 76.75 97 ARG A O 1
ATOM 785 N N . MET A 1 98 ? 14.674 1.246 7.947 1.00 69.44 98 MET A N 1
ATOM 786 C CA . MET A 1 98 ? 15.610 1.814 6.983 1.00 69.44 98 MET A CA 1
ATOM 787 C C . MET A 1 98 ? 16.830 2.393 7.714 1.00 69.44 98 MET A C 1
ATOM 789 O O . MET A 1 98 ? 16.653 3.100 8.707 1.00 69.44 98 MET A O 1
ATOM 793 N N . PRO A 1 99 ? 18.063 2.126 7.248 1.00 57.78 99 PRO A N 1
ATOM 794 C CA . PRO A 1 99 ? 19.246 2.798 7.769 1.00 57.78 99 PRO A CA 1
ATOM 795 C C . PRO A 1 99 ? 19.097 4.310 7.576 1.00 57.78 99 PRO A C 1
ATOM 797 O O . PRO A 1 99 ? 18.850 4.770 6.462 1.00 57.78 99 PRO A O 1
ATOM 800 N N . THR A 1 100 ? 19.235 5.085 8.649 1.00 52.00 100 THR A N 1
ATOM 801 C CA . THR A 1 100 ? 19.328 6.544 8.557 1.00 52.00 100 THR A CA 1
ATOM 802 C C . THR A 1 100 ? 20.734 6.896 8.075 1.00 52.00 100 THR A C 1
ATOM 804 O O . THR A 1 100 ? 21.670 6.891 8.874 1.00 52.00 100 THR A O 1
ATOM 807 N N . THR A 1 101 ? 20.902 7.108 6.771 1.00 43.84 101 THR A N 1
ATOM 808 C CA . THR A 1 101 ? 22.089 7.774 6.201 1.00 43.84 101 THR A CA 1
ATOM 809 C C . THR A 1 101 ? 21.962 9.278 6.300 1.00 43.84 101 THR A C 1
ATOM 811 O O . THR A 1 101 ? 20.868 9.770 5.937 1.00 43.84 101 THR A O 1
#

Secondary structure (DSSP, 8-state):
-------HHHHHHHHHHHHGGG-THHHHHTT-SSHHHHHHHHHHHHHHHTTGGG--HHHHHHHHHHTTGGGS-TTPPPPHHHHHHHHHHHHHHHHTTS---